Protein AF-E9I1F7-F1 (afdb_monomer)

Solvent-accessible surface area (backbone atoms only — not comparable to full-atom values): 9320 Å² total; per-residue (Å²): 100,57,57,73,81,52,49,25,76,81,37,63,86,92,38,70,69,18,58,42,23,68,70,42,46,52,57,28,51,53,48,62,46,41,60,49,24,56,78,73,65,37,48,71,60,31,37,51,51,40,52,44,57,40,53,63,56,57,59,85,62,51,64,58,50,47,53,51,49,46,65,74,67,53,69,85,78,75,91,76,86,82,91,71,90,72,76,79,75,46,96,52,98,80,26,70,64,66,60,66,85,83,55,55,62,70,55,45,38,50,51,43,41,76,34,45,46,51,58,49,28,56,52,38,54,70,69,27,80,91,36,66,68,46,25,51,37,26,52,54,36,47,50,60,46,42,54,94,65,40,66,67,49,53,50,54,52,72,74,107

Radius of gyration: 18.51 Å; Cα contacts (8 Å, |Δi|>4): 141; chains: 1; bounding box: 54×39×41 Å

Foldseek 3Di:
DLCLVQVLVVDDPPDPVSVCVNVVNVLLVLLVVLLVCVVVVVLVVNLVSLVVLLVLLDCVCVVVVVVVCCVVPVDPDDDDDDDDPDDPQDPDDVRPPSDPVVDHNLRSLVSSVVSPLLVSLVSQCVPCPVPVSSNVSSVSSLCSSCPPNRVVSVVSNVVD

pLDDT: mean 80.39, std 19.26, range [35.62, 97.38]

Nearest PDB structures (foldseek):
  5ohf-assembly2_C  TM=4.832E-01  e=9.433E+00  Anaeromyxobacter sp. Fw109-5
  8d82-assembly1_D  TM=2.944E-01  e=9.904E+00  Homo sapiens

Organism: Daphnia pulex (NCBI:txid6669)

InterPro domains:
  IPR015925 Ryanodine/Inositol 1,4,5-trisphosphate receptor [PTHR45816] (1-160)

Structure (mmCIF, N/CA/C/O backbone):
data_AF-E9I1F7-F1
#
_entry.id   AF-E9I1F7-F1
#
loop_
_atom_site.group_PDB
_atom_site.id
_atom_site.type_symbol
_atom_site.label_atom_id
_atom_site.label_alt_id
_atom_site.label_comp_id
_atom_site.label_asym_id
_atom_site.label_entity_id
_atom_site.label_seq_id
_atom_site.pdbx_PDB_ins_code
_atom_site.Cartn_x
_atom_site.Cartn_y
_atom_site.Cartn_z
_atom_site.occupancy
_atom_site.B_iso_or_equiv
_atom_site.auth_seq_id
_atom_site.auth_comp_id
_atom_site.auth_asym_id
_atom_site.auth_atom_id
_atom_site.pdbx_PDB_model_num
ATOM 1 N N . VAL A 1 1 ? 10.984 -9.707 2.522 1.00 62.56 1 VAL A N 1
ATOM 2 C CA . VAL A 1 1 ? 10.643 -8.559 1.651 1.00 62.56 1 VAL A CA 1
ATOM 3 C C . VAL A 1 1 ? 10.821 -8.925 0.185 1.00 62.56 1 VAL A C 1
ATOM 5 O O . VAL A 1 1 ? 9.900 -8.700 -0.580 1.00 62.56 1 VAL A O 1
ATOM 8 N N . ASP A 1 2 ? 11.930 -9.567 -0.192 1.00 66.94 2 ASP A N 1
ATOM 9 C CA . ASP A 1 2 ? 12.267 -9.868 -1.600 1.00 66.94 2 ASP A CA 1
ATOM 10 C C . ASP A 1 2 ? 11.244 -10.757 -2.328 1.00 66.94 2 ASP A C 1
ATOM 12 O O . ASP A 1 2 ? 10.988 -10.587 -3.514 1.00 66.94 2 ASP A O 1
ATOM 16 N N . VAL A 1 3 ? 10.555 -11.623 -1.582 1.00 74.12 3 VAL A N 1
ATOM 17 C CA . VAL A 1 3 ? 9.419 -12.433 -2.059 1.00 74.12 3 VAL A CA 1
ATOM 18 C C . VAL A 1 3 ? 8.260 -11.591 -2.604 1.00 74.12 3 VAL A C 1
ATOM 20 O O . VAL A 1 3 ? 7.529 -12.057 -3.468 1.00 74.12 3 VAL A O 1
ATOM 23 N N . LEU A 1 4 ? 8.087 -10.354 -2.134 1.00 80.56 4 LEU A N 1
ATOM 24 C CA . LEU A 1 4 ? 6.989 -9.488 -2.571 1.00 80.56 4 LEU A CA 1
ATOM 25 C C . LEU A 1 4 ? 7.261 -8.770 -3.895 1.00 80.56 4 LEU A C 1
ATOM 27 O O . LEU A 1 4 ? 6.315 -8.254 -4.477 1.00 80.56 4 LEU A O 1
ATOM 31 N N . TYR A 1 5 ? 8.507 -8.753 -4.379 1.00 76.38 5 TYR A N 1
ATOM 32 C CA . TYR A 1 5 ? 8.806 -8.230 -5.717 1.00 76.38 5 TYR A CA 1
ATOM 33 C C . TYR A 1 5 ? 8.371 -9.209 -6.804 1.00 76.38 5 TYR A C 1
ATOM 35 O O . TYR A 1 5 ? 7.942 -8.784 -7.870 1.00 76.38 5 TYR A O 1
ATOM 43 N N . ARG A 1 6 ? 8.492 -10.515 -6.527 1.00 79.81 6 ARG A N 1
ATOM 44 C CA . ARG A 1 6 ? 8.118 -11.605 -7.438 1.00 79.81 6 ARG A CA 1
ATOM 45 C C . ARG A 1 6 ? 7.471 -12.779 -6.707 1.00 79.81 6 ARG A C 1
ATOM 47 O O . ARG A 1 6 ? 8.093 -13.838 -6.539 1.00 79.81 6 ARG A O 1
ATOM 54 N N . PRO A 1 7 ? 6.229 -12.602 -6.224 1.00 82.69 7 PRO A N 1
ATOM 55 C CA . PRO A 1 7 ? 5.521 -13.634 -5.473 1.00 82.69 7 PRO A CA 1
ATOM 56 C C . PRO A 1 7 ? 5.227 -14.890 -6.308 1.00 82.69 7 PRO A C 1
ATOM 58 O O . PRO A 1 7 ? 5.042 -15.972 -5.755 1.00 82.69 7 PRO A O 1
ATOM 61 N N . GLU A 1 8 ? 5.218 -14.793 -7.636 1.00 82.25 8 GLU A N 1
ATOM 62 C CA . GLU A 1 8 ? 4.985 -15.897 -8.564 1.00 82.25 8 GLU A CA 1
ATOM 63 C C . GLU A 1 8 ? 6.049 -17.002 -8.481 1.00 82.25 8 GLU A C 1
ATOM 65 O O . GLU A 1 8 ? 5.745 -18.166 -8.755 1.00 82.25 8 GLU A O 1
ATOM 70 N N . TYR A 1 9 ? 7.270 -16.695 -8.031 1.00 82.94 9 TYR A N 1
ATOM 71 C CA . TYR A 1 9 ? 8.314 -17.707 -7.835 1.00 82.94 9 TYR A CA 1
ATOM 72 C C . TYR A 1 9 ? 8.093 -18.608 -6.617 1.00 82.94 9 TYR A C 1
ATOM 74 O O . TYR A 1 9 ? 8.752 -19.643 -6.515 1.00 82.94 9 TYR A O 1
ATOM 82 N N . LEU A 1 10 ? 7.138 -18.282 -5.739 1.00 83.38 10 LEU A N 1
ATOM 83 C CA . LEU A 1 10 ? 6.675 -19.212 -4.704 1.00 83.38 10 LEU A CA 1
ATOM 84 C C . LEU A 1 10 ? 5.916 -20.408 -5.292 1.00 83.38 10 LEU A C 1
ATOM 86 O O . LEU A 1 10 ? 5.758 -21.428 -4.625 1.00 83.38 10 LEU A O 1
ATOM 90 N N . PHE A 1 11 ? 5.432 -20.286 -6.530 1.00 84.56 11 PHE A N 1
ATOM 91 C CA . PHE A 1 11 ? 4.560 -21.266 -7.159 1.00 84.56 11 PHE A CA 1
ATOM 92 C C . PHE A 1 11 ? 5.244 -21.953 -8.343 1.00 84.56 11 PHE A C 1
ATOM 94 O O . PHE A 1 11 ? 6.005 -21.359 -9.120 1.00 84.56 11 PHE A O 1
ATOM 101 N N . GLN A 1 12 ? 4.927 -23.235 -8.525 1.00 82.81 12 GLN A N 1
ATOM 102 C CA . GLN A 1 12 ? 5.434 -24.012 -9.652 1.00 82.81 12 GLN A CA 1
ATOM 103 C C . GLN A 1 12 ? 4.983 -23.402 -10.998 1.00 82.81 12 GLN A C 1
ATOM 105 O O . GLN A 1 12 ? 3.859 -22.884 -11.093 1.00 82.81 12 GLN A O 1
ATOM 110 N N . PRO A 1 13 ? 5.840 -23.439 -12.043 1.00 85.38 13 PRO A N 1
ATOM 111 C CA . PRO A 1 13 ? 5.477 -23.002 -13.391 1.00 85.38 13 PRO A CA 1
ATOM 112 C C . PRO A 1 13 ? 4.181 -23.661 -13.884 1.00 85.38 13 PRO A C 1
ATOM 114 O O . PRO A 1 13 ? 3.939 -24.831 -13.610 1.00 85.38 13 PRO A O 1
ATOM 117 N N . GLY A 1 14 ? 3.342 -22.911 -14.602 1.00 86.88 14 GLY A N 1
ATOM 118 C CA . GLY A 1 14 ? 2.094 -23.423 -15.187 1.00 86.88 14 GLY A CA 1
ATOM 119 C C . GLY A 1 14 ? 0.882 -23.473 -14.248 1.00 86.88 14 GLY A C 1
ATOM 120 O O . GLY A 1 14 ? -0.232 -23.674 -14.724 1.00 86.88 14 GLY A O 1
ATOM 121 N N . THR A 1 15 ? 1.051 -23.234 -12.943 1.00 91.31 15 THR A N 1
ATOM 122 C CA . THR A 1 15 ? -0.077 -23.213 -11.995 1.00 91.31 15 THR A CA 1
ATOM 123 C C . THR A 1 15 ? -0.917 -21.935 -12.102 1.00 91.31 15 THR A C 1
ATOM 125 O O . THR A 1 15 ? -0.403 -20.843 -12.347 1.00 91.31 15 THR A O 1
ATOM 128 N N . GLU A 1 16 ? -2.221 -22.046 -11.834 1.00 90.50 16 GLU A N 1
ATOM 129 C CA . GLU A 1 16 ? -3.125 -20.885 -11.748 1.00 90.50 16 GLU A CA 1
ATOM 130 C C . GLU A 1 16 ? -2.721 -19.913 -10.632 1.00 90.50 16 GLU A C 1
ATOM 132 O O . GLU A 1 16 ? -2.866 -18.698 -10.771 1.00 90.50 16 GLU A O 1
ATOM 137 N N . ALA A 1 17 ? -2.169 -20.433 -9.531 1.00 86.81 17 ALA A N 1
ATOM 138 C CA . ALA A 1 17 ? -1.638 -19.614 -8.447 1.00 86.81 17 ALA A CA 1
ATOM 139 C C . ALA A 1 17 ? -0.483 -18.725 -8.930 1.00 86.81 17 ALA A C 1
ATOM 141 O O . ALA A 1 17 ? -0.472 -17.532 -8.629 1.00 86.81 17 ALA A O 1
ATOM 142 N N . ARG A 1 18 ? 0.424 -19.270 -9.753 1.00 87.56 18 ARG A N 1
ATOM 143 C CA . ARG A 1 18 ? 1.517 -18.505 -10.354 1.00 87.56 18 ARG A CA 1
ATOM 144 C C . ARG A 1 18 ? 1.003 -17.378 -11.242 1.00 87.56 18 ARG A C 1
ATOM 146 O O . ARG A 1 18 ? 1.392 -16.240 -11.024 1.00 87.56 18 ARG A O 1
ATOM 153 N N . LYS A 1 19 ? 0.081 -17.669 -12.168 1.00 88.44 19 LYS A N 1
ATOM 154 C CA . LYS A 1 19 ? -0.509 -16.659 -13.071 1.00 88.44 19 LYS A CA 1
ATOM 155 C C . LYS A 1 19 ? -1.195 -15.523 -12.304 1.00 88.44 19 LYS A C 1
ATOM 157 O O . LYS A 1 19 ? -1.060 -14.357 -12.652 1.00 88.44 19 LYS A O 1
ATOM 162 N N . LYS A 1 20 ? -1.923 -15.854 -11.231 1.00 89.06 20 LYS A N 1
ATOM 163 C CA . LYS A 1 20 ? -2.583 -14.848 -10.381 1.00 89.06 20 LYS A CA 1
ATOM 164 C C . LYS A 1 20 ? -1.589 -13.972 -9.623 1.00 89.06 20 LYS A C 1
ATOM 166 O O . LYS A 1 20 ? -1.887 -12.805 -9.393 1.00 89.06 20 LYS A O 1
ATOM 171 N N . CYS A 1 21 ? -0.452 -14.527 -9.211 1.00 87.00 21 CYS A N 1
ATOM 172 C CA . CYS A 1 21 ? 0.588 -13.771 -8.516 1.00 87.00 21 CYS A CA 1
ATOM 173 C C . CYS A 1 21 ? 1.386 -12.881 -9.470 1.00 87.00 21 CYS A C 1
ATOM 175 O O . CYS A 1 21 ? 1.643 -11.735 -9.119 1.00 87.00 21 CYS A O 1
ATOM 177 N N . ASP A 1 22 ? 1.684 -13.386 -10.668 1.00 84.75 22 ASP A N 1
ATOM 178 C CA . ASP A 1 22 ? 2.391 -12.670 -11.738 1.00 84.75 22 ASP A CA 1
ATOM 179 C C . ASP A 1 22 ? 1.635 -11.392 -12.145 1.00 84.75 22 ASP A C 1
ATOM 181 O O . ASP A 1 22 ? 2.202 -10.312 -12.264 1.00 84.75 22 ASP A O 1
ATOM 185 N N . ASN A 1 23 ? 0.301 -11.472 -12.196 1.00 86.00 23 ASN A N 1
ATOM 186 C CA . ASN A 1 23 ? -0.576 -10.331 -12.477 1.00 86.00 23 ASN A CA 1
ATOM 187 C C . ASN A 1 23 ? -0.820 -9.408 -11.259 1.00 86.00 23 ASN A C 1
ATOM 189 O O . ASN A 1 23 ? -1.864 -8.762 -11.190 1.00 86.00 23 ASN A O 1
ATOM 193 N N . GLY A 1 24 ? 0.053 -9.409 -10.245 1.00 86.25 24 GLY A N 1
ATOM 194 C CA . GLY A 1 24 ? -0.079 -8.554 -9.052 1.00 86.25 24 GLY A CA 1
ATOM 195 C C . GLY A 1 24 ? -1.192 -8.957 -8.072 1.00 86.25 24 GLY A C 1
ATOM 196 O O . GLY A 1 24 ? -1.358 -8.349 -7.013 1.00 86.25 24 GLY A O 1
ATOM 197 N N . GLY A 1 25 ? -1.933 -10.036 -8.349 1.00 90.75 25 GLY A N 1
ATOM 198 C CA . GLY A 1 25 ? -3.105 -10.435 -7.567 1.00 90.75 25 GLY A CA 1
ATOM 199 C C 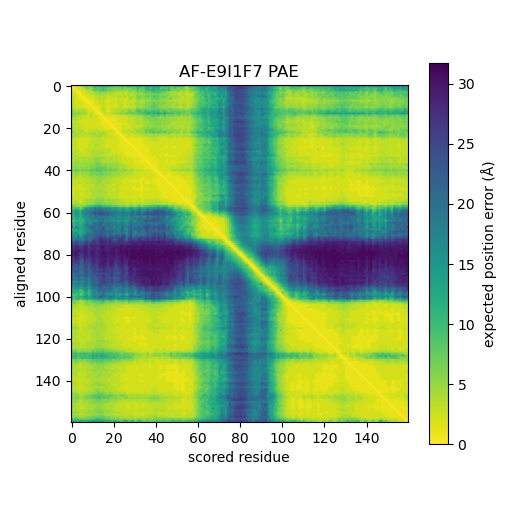. GLY A 1 25 ? -2.798 -10.796 -6.111 1.00 90.75 25 GLY A C 1
ATOM 200 O O . GLY A 1 25 ? -3.657 -10.618 -5.243 1.00 90.75 25 GLY A O 1
ATOM 201 N N . PHE A 1 26 ? -1.579 -11.263 -5.822 1.00 91.88 26 PHE A N 1
ATOM 202 C CA . PHE A 1 26 ? -1.127 -11.483 -4.447 1.00 91.88 26 PHE A CA 1
ATOM 203 C C . PHE A 1 26 ? -1.014 -10.160 -3.678 1.00 91.88 26 PHE A C 1
ATOM 205 O O . PHE A 1 26 ? -1.602 -10.022 -2.604 1.00 91.88 26 PHE A O 1
ATOM 212 N N . ILE A 1 27 ? -0.315 -9.177 -4.252 1.00 92.50 27 ILE A N 1
ATOM 213 C CA . ILE A 1 27 ? -0.081 -7.868 -3.633 1.00 92.50 27 ILE A CA 1
ATOM 214 C C . ILE A 1 27 ? -1.396 -7.106 -3.477 1.00 92.50 27 ILE A C 1
ATOM 216 O O . ILE A 1 27 ? -1.689 -6.636 -2.380 1.00 92.50 27 ILE A O 1
ATOM 220 N N . ARG A 1 28 ? -2.269 -7.118 -4.493 1.00 93.75 28 ARG A N 1
ATOM 221 C CA . ARG A 1 28 ? -3.624 -6.550 -4.390 1.00 93.75 28 ARG A CA 1
ATOM 222 C C . ARG A 1 28 ? -4.410 -7.120 -3.223 1.00 93.75 28 ARG A C 1
ATOM 224 O O . ARG A 1 28 ? -5.086 -6.397 -2.495 1.00 93.75 28 ARG A O 1
ATOM 231 N N . ARG A 1 29 ? -4.378 -8.447 -3.068 1.00 93.94 29 ARG A N 1
ATOM 232 C CA . ARG A 1 29 ? -5.120 -9.133 -2.007 1.00 93.94 29 ARG A CA 1
ATOM 233 C C . ARG A 1 29 ? -4.548 -8.796 -0.632 1.00 93.94 29 ARG A C 1
ATOM 235 O O . ARG A 1 29 ? -5.331 -8.624 0.297 1.00 93.94 29 ARG A O 1
ATOM 242 N N . LEU A 1 30 ? -3.225 -8.684 -0.516 1.00 94.06 30 LEU A N 1
ATOM 243 C CA . LEU A 1 30 ? -2.551 -8.248 0.704 1.00 94.06 30 LEU A CA 1
ATOM 244 C C . LEU A 1 30 ? -2.949 -6.811 1.079 1.00 94.06 30 LEU A C 1
ATOM 246 O O . LEU A 1 30 ? -3.350 -6.572 2.217 1.00 94.06 30 LEU A O 1
ATOM 250 N N . ILE A 1 31 ? -2.913 -5.884 0.119 1.00 94.25 31 ILE A N 1
ATOM 251 C CA . ILE A 1 31 ? -3.288 -4.474 0.310 1.00 94.25 31 ILE A CA 1
ATOM 252 C C . ILE A 1 31 ? -4.751 -4.369 0.758 1.00 94.25 31 ILE A C 1
ATOM 254 O O . ILE A 1 31 ? -5.015 -3.871 1.848 1.00 94.25 31 ILE A O 1
ATOM 258 N N . LYS A 1 32 ? -5.690 -4.978 0.023 1.00 94.00 32 LYS A N 1
ATOM 259 C CA . LYS A 1 32 ? -7.117 -4.993 0.400 1.00 94.00 32 LYS A CA 1
ATOM 260 C C . LYS A 1 32 ? -7.394 -5.646 1.752 1.00 94.00 32 LYS A C 1
ATOM 262 O O . LYS A 1 32 ? -8.342 -5.295 2.445 1.00 94.00 32 LYS A O 1
ATOM 267 N N . HIS A 1 33 ? -6.623 -6.663 2.132 1.00 95.38 33 HIS A N 1
ATOM 268 C CA . HIS A 1 33 ? -6.798 -7.278 3.445 1.00 95.38 33 HIS A CA 1
ATOM 269 C C . HIS A 1 33 ? -6.306 -6.368 4.576 1.00 95.38 33 HIS A C 1
ATOM 271 O O . HIS A 1 33 ? -6.855 -6.434 5.671 1.00 95.38 33 HIS A O 1
ATOM 277 N N . THR A 1 34 ? -5.330 -5.499 4.308 1.00 95.06 34 THR A N 1
ATOM 278 C CA . THR A 1 34 ? -4.762 -4.579 5.303 1.00 95.06 34 THR A CA 1
ATOM 279 C C . THR A 1 34 ? -5.790 -3.571 5.815 1.00 95.06 34 THR A C 1
ATOM 281 O O . THR A 1 34 ? -5.769 -3.248 7.000 1.00 95.06 34 THR A O 1
ATOM 284 N N . GLU A 1 35 ? -6.737 -3.149 4.973 1.00 92.94 35 GLU A N 1
ATOM 285 C CA . GLU A 1 35 ? -7.888 -2.332 5.390 1.00 92.94 35 GLU A CA 1
ATOM 286 C C . GLU A 1 35 ? -8.728 -3.059 6.448 1.00 92.94 35 GLU A C 1
ATOM 288 O O . GLU A 1 35 ? -8.985 -2.522 7.523 1.00 92.94 35 GLU A O 1
ATOM 293 N N . ARG A 1 36 ? -9.066 -4.330 6.195 1.00 93.75 36 ARG A N 1
ATOM 294 C CA . ARG A 1 36 ? -9.851 -5.153 7.131 1.00 93.75 36 ARG A CA 1
ATOM 295 C C . ARG A 1 36 ? -9.129 -5.410 8.451 1.00 93.75 36 ARG A C 1
ATOM 297 O O . ARG A 1 36 ? -9.776 -5.456 9.487 1.00 93.75 36 ARG A O 1
ATOM 304 N N . LEU A 1 37 ? -7.794 -5.489 8.453 1.00 94.62 37 LEU A N 1
ATOM 305 C CA . LEU A 1 37 ? -7.028 -5.629 9.701 1.00 94.62 37 LEU A CA 1
ATOM 306 C C . LEU A 1 37 ? -7.245 -4.452 10.664 1.00 94.62 37 LEU A C 1
ATOM 308 O O . LEU A 1 37 ? -7.116 -4.631 11.875 1.00 94.62 37 LEU A O 1
ATOM 312 N N . LEU A 1 38 ? -7.556 -3.254 10.156 1.00 92.12 38 LEU A N 1
ATOM 313 C CA . LEU A 1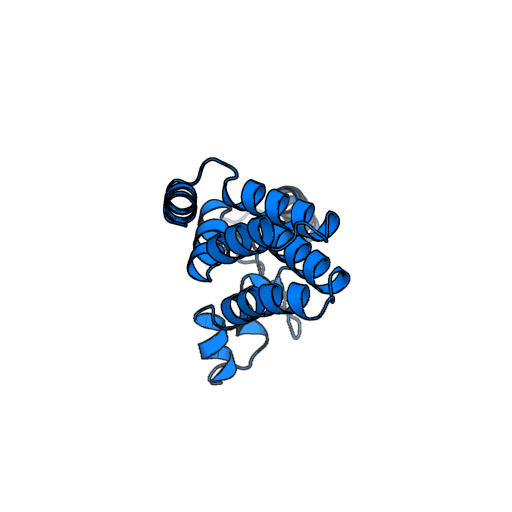 38 ? -7.923 -2.128 11.014 1.00 92.12 38 LEU A CA 1
ATOM 314 C C . LEU A 1 38 ? -9.305 -2.344 11.655 1.00 92.12 38 LEU A C 1
ATOM 316 O O . LEU A 1 38 ? -9.456 -2.106 12.853 1.00 92.12 38 LEU A O 1
ATOM 320 N N . GLU A 1 39 ? -10.281 -2.825 10.881 1.00 91.25 39 GLU A N 1
ATOM 321 C CA . GLU A 1 39 ? -11.659 -3.097 11.329 1.00 91.25 39 GLU A CA 1
ATOM 322 C C . GLU A 1 39 ? -11.711 -4.239 12.354 1.00 91.25 39 GLU A C 1
ATOM 324 O O . GLU A 1 39 ? -12.351 -4.116 13.400 1.00 91.25 39 GLU A O 1
ATOM 329 N N . ASP A 1 40 ? -10.929 -5.292 12.116 1.00 93.62 40 ASP A N 1
ATOM 330 C CA . ASP A 1 40 ? -10.795 -6.462 12.990 1.00 93.62 40 ASP A CA 1
ATOM 331 C C . ASP A 1 40 ? -9.971 -6.171 14.264 1.00 93.62 40 ASP A C 1
ATOM 333 O O . ASP A 1 40 ? -9.734 -7.059 15.081 1.00 93.62 40 ASP A O 1
ATOM 337 N N . LYS A 1 41 ? -9.527 -4.919 14.463 1.00 90.88 41 LYS A N 1
ATOM 338 C C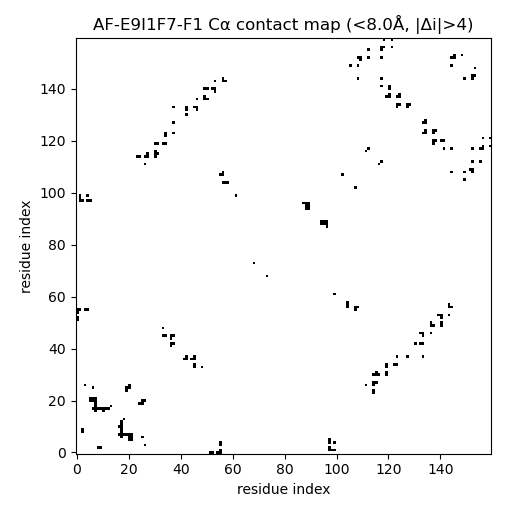A . LYS A 1 41 ? -8.671 -4.465 15.579 1.00 90.88 41 LYS A CA 1
ATOM 339 C C . LYS A 1 41 ? -7.308 -5.170 15.653 1.00 90.88 41 LYS A C 1
ATOM 341 O O . LYS A 1 41 ? -6.613 -5.098 16.668 1.00 90.88 41 LYS A O 1
ATOM 346 N N . GLU A 1 42 ? -6.849 -5.738 14.542 1.00 94.56 42 GLU A N 1
ATOM 347 C CA . GLU A 1 42 ? -5.549 -6.394 14.366 1.00 94.56 42 GLU A CA 1
ATOM 348 C C . GLU A 1 42 ? -4.433 -5.383 14.026 1.00 94.56 42 GLU A C 1
ATOM 350 O O . GLU A 1 42 ? -3.617 -5.557 13.113 1.00 94.56 42 GLU A O 1
ATOM 355 N N . GLY A 1 43 ? -4.357 -4.290 14.796 1.00 91.81 43 GLY A N 1
ATOM 356 C CA . GLY A 1 43 ? -3.459 -3.162 14.515 1.00 91.81 43 GLY A CA 1
ATOM 357 C C . GLY A 1 43 ? -1.978 -3.553 14.424 1.00 91.81 43 GLY A C 1
ATOM 358 O O . GLY A 1 43 ? -1.240 -3.012 13.602 1.00 91.81 43 GLY A O 1
ATOM 359 N N . LYS A 1 44 ? -1.533 -4.549 15.205 1.00 94.62 44 LYS A N 1
ATOM 360 C CA . LYS A 1 44 ? -0.151 -5.060 15.147 1.00 94.62 44 LYS A CA 1
ATOM 361 C C . LYS A 1 44 ? 0.170 -5.722 13.805 1.00 94.62 44 LYS A C 1
ATOM 363 O O . LYS A 1 44 ? 1.285 -5.561 13.308 1.00 94.62 44 LYS A O 1
ATOM 368 N N . LEU A 1 45 ? -0.770 -6.475 13.231 1.00 95.56 45 LEU A N 1
ATOM 369 C CA . LEU A 1 45 ? -0.596 -7.101 11.919 1.00 95.56 45 LEU A CA 1
ATOM 370 C C . LEU A 1 45 ? -0.648 -6.051 10.813 1.00 95.56 45 LEU A C 1
ATOM 372 O O . LEU A 1 45 ? 0.223 -6.060 9.946 1.00 95.56 45 LEU A O 1
ATOM 376 N N . CYS A 1 46 ? -1.581 -5.100 10.902 1.00 96.00 46 CYS A N 1
ATOM 377 C CA . CYS A 1 46 ? -1.668 -3.978 9.969 1.00 96.00 46 CYS A CA 1
ATOM 378 C C . CYS A 1 46 ? -0.327 -3.224 9.885 1.00 96.00 46 CYS A C 1
ATOM 380 O O . CYS A 1 46 ? 0.265 -3.122 8.811 1.00 96.00 46 CYS A O 1
ATOM 382 N N . ILE A 1 47 ? 0.245 -2.831 11.030 1.00 95.81 47 ILE A N 1
ATOM 383 C CA . ILE A 1 47 ? 1.554 -2.154 11.096 1.00 95.81 47 ILE A CA 1
ATOM 384 C C . ILE A 1 47 ? 2.670 -2.997 10.461 1.00 95.81 47 ILE A C 1
ATOM 386 O O . ILE A 1 47 ? 3.527 -2.463 9.755 1.00 95.81 47 ILE A O 1
ATOM 390 N N . LYS A 1 48 ? 2.685 -4.318 10.687 1.00 95.50 48 LYS A N 1
ATOM 391 C CA . LYS A 1 48 ? 3.679 -5.211 10.068 1.00 95.50 48 LYS A CA 1
ATOM 392 C C . LYS A 1 48 ? 3.563 -5.220 8.547 1.00 95.50 48 LYS A C 1
ATOM 394 O O . LYS A 1 48 ? 4.595 -5.167 7.877 1.00 95.50 48 LYS A O 1
ATOM 399 N N . VAL A 1 49 ? 2.349 -5.260 8.001 1.00 95.25 49 VAL A N 1
ATOM 400 C CA . VAL A 1 49 ? 2.141 -5.208 6.548 1.00 95.25 49 VAL A CA 1
ATOM 401 C C . VAL A 1 49 ? 2.583 -3.855 5.989 1.00 95.25 49 VAL A C 1
ATOM 403 O O . VAL A 1 49 ? 3.374 -3.838 5.049 1.00 95.25 49 VAL A O 1
ATOM 406 N N . LEU A 1 50 ? 2.195 -2.739 6.617 1.00 96.06 50 LEU A N 1
ATOM 407 C CA . LEU A 1 50 ? 2.615 -1.388 6.210 1.00 96.06 50 LEU A CA 1
ATOM 408 C C . LEU A 1 50 ? 4.143 -1.234 6.200 1.00 96.06 50 LEU A C 1
ATOM 410 O O . LEU A 1 50 ? 4.724 -0.758 5.225 1.00 96.06 50 LEU A O 1
ATOM 414 N N . ASN A 1 51 ? 4.818 -1.710 7.251 1.00 94.12 51 ASN A N 1
ATOM 415 C CA . ASN A 1 51 ? 6.280 -1.723 7.314 1.00 94.12 51 ASN A CA 1
ATOM 416 C C . ASN A 1 51 ? 6.898 -2.597 6.218 1.00 94.12 51 ASN A C 1
ATOM 418 O O . ASN A 1 51 ? 7.929 -2.234 5.657 1.00 94.12 51 ASN A O 1
ATOM 422 N N . THR A 1 52 ? 6.278 -3.735 5.905 1.00 93.00 52 THR A N 1
ATOM 423 C CA . THR A 1 52 ? 6.773 -4.637 4.862 1.00 93.00 52 THR A CA 1
ATOM 424 C C . THR A 1 52 ? 6.648 -3.991 3.482 1.00 93.00 52 THR A C 1
ATOM 426 O O . THR A 1 52 ? 7.623 -4.000 2.738 1.00 93.00 52 THR A O 1
ATOM 429 N N . LEU A 1 53 ? 5.505 -3.371 3.164 1.00 93.44 53 LEU A N 1
ATOM 430 C CA . LEU A 1 53 ? 5.298 -2.627 1.914 1.00 93.44 53 LEU A CA 1
ATOM 431 C C . LEU A 1 53 ? 6.291 -1.466 1.779 1.00 93.44 53 LEU A C 1
ATOM 433 O O . LEU A 1 53 ? 6.897 -1.296 0.725 1.00 93.44 53 LEU A O 1
ATOM 437 N N . ARG A 1 54 ? 6.552 -0.727 2.865 1.00 92.25 54 ARG A N 1
ATOM 438 C CA . ARG A 1 54 ? 7.582 0.322 2.870 1.00 92.25 54 ARG A CA 1
ATOM 439 C C . ARG A 1 54 ? 8.978 -0.237 2.596 1.00 92.25 54 ARG A C 1
ATOM 441 O O . ARG A 1 54 ? 9.735 0.343 1.827 1.00 92.25 54 ARG A O 1
ATOM 448 N N . GLN A 1 55 ? 9.329 -1.379 3.185 1.00 87.88 55 GLN A N 1
ATOM 449 C CA . GLN A 1 55 ? 10.627 -2.014 2.942 1.00 87.88 55 GLN A CA 1
ATOM 450 C C . GLN A 1 55 ? 10.795 -2.496 1.494 1.00 87.88 55 GLN A C 1
ATOM 452 O O . GLN A 1 55 ? 11.930 -2.561 1.027 1.00 87.88 55 GLN A O 1
ATOM 457 N N . VAL A 1 56 ? 9.706 -2.809 0.777 1.00 86.00 56 VAL A N 1
ATOM 458 C CA . VAL A 1 56 ? 9.739 -3.095 -0.673 1.00 86.00 56 VAL A CA 1
ATOM 459 C C . VAL A 1 56 ? 10.113 -1.839 -1.477 1.00 86.00 56 VAL A C 1
ATOM 461 O O . VAL A 1 56 ? 10.713 -1.950 -2.536 1.00 86.00 56 VAL A O 1
ATOM 464 N N . MET A 1 57 ? 9.852 -0.632 -0.981 1.00 87.50 57 MET A N 1
ATOM 465 C CA . MET A 1 57 ? 10.306 0.603 -1.640 1.00 87.50 57 MET A CA 1
ATOM 466 C C . MET A 1 57 ? 11.697 1.055 -1.184 1.00 87.50 57 MET A C 1
ATOM 468 O O . MET A 1 57 ? 12.328 1.851 -1.862 1.00 87.50 57 MET A O 1
ATOM 472 N N . ASN A 1 58 ? 12.224 0.539 -0.072 1.00 79.94 58 ASN A N 1
ATOM 473 C CA . ASN A 1 58 ? 13.525 0.976 0.428 1.00 79.94 58 ASN A CA 1
ATOM 474 C C . ASN A 1 58 ? 14.686 0.331 -0.359 1.00 79.94 58 ASN A C 1
ATOM 476 O O . ASN A 1 58 ? 14.977 -0.859 -0.181 1.00 79.94 58 ASN A O 1
ATOM 480 N N . PHE A 1 59 ? 15.358 1.126 -1.200 1.00 65.12 59 PHE A N 1
ATOM 481 C CA . PHE A 1 59 ? 16.521 0.726 -2.005 1.00 65.12 59 PHE A CA 1
ATOM 482 C C . PHE A 1 59 ? 17.879 0.980 -1.331 1.00 65.12 59 PHE A C 1
ATOM 484 O O . PHE A 1 59 ? 18.884 0.447 -1.808 1.00 65.12 59 PHE A O 1
ATOM 491 N N . ASP A 1 60 ? 17.936 1.699 -0.204 1.00 58.75 60 ASP A N 1
ATOM 492 C CA . ASP A 1 60 ? 19.199 2.144 0.416 1.00 58.75 60 ASP A CA 1
ATOM 493 C C . ASP A 1 60 ? 20.122 0.988 0.846 1.00 58.75 60 ASP A C 1
ATOM 495 O O . ASP A 1 60 ? 21.343 1.132 0.908 1.00 58.75 60 ASP A O 1
ATOM 499 N N . GLY A 1 61 ? 19.571 -0.205 1.086 1.00 55.62 61 GLY A N 1
ATOM 500 C CA . GLY A 1 61 ? 20.352 -1.403 1.417 1.00 55.62 61 GLY A CA 1
ATOM 501 C C . GLY A 1 61 ? 20.931 -2.150 0.211 1.00 55.62 61 GLY A C 1
ATOM 502 O O . GLY A 1 61 ? 21.806 -3.003 0.376 1.00 55.62 61 GLY A O 1
ATOM 503 N N . ASP A 1 62 ? 20.459 -1.868 -1.004 1.00 62.53 62 ASP A N 1
ATOM 504 C CA . ASP A 1 62 ? 20.745 -2.708 -2.167 1.00 62.53 62 ASP A CA 1
ATOM 505 C C . ASP A 1 62 ? 22.126 -2.409 -2.762 1.00 62.53 62 ASP A C 1
ATOM 507 O O . ASP A 1 62 ? 22.812 -3.324 -3.205 1.00 62.53 62 ASP A O 1
ATOM 511 N N . ALA A 1 63 ? 22.610 -1.165 -2.676 1.00 61.78 63 ALA A N 1
ATOM 512 C CA . ALA A 1 63 ? 23.970 -0.809 -3.090 1.00 61.78 63 ALA A CA 1
ATOM 513 C C . ALA A 1 63 ? 25.043 -1.482 -2.214 1.00 61.78 63 ALA A C 1
ATOM 515 O O . ALA A 1 63 ? 26.033 -2.008 -2.732 1.00 61.78 63 ALA A O 1
ATOM 516 N N . LEU A 1 64 ? 24.844 -1.514 -0.892 1.00 65.12 64 LEU A N 1
ATOM 517 C CA . LEU A 1 64 ? 25.744 -2.209 0.032 1.00 65.12 64 LEU A CA 1
ATOM 518 C C . LEU A 1 64 ? 25.656 -3.730 -0.156 1.00 65.12 64 LEU A C 1
ATOM 520 O O . LEU A 1 64 ? 26.688 -4.394 -0.246 1.00 65.12 64 LEU A O 1
ATOM 524 N N . ARG A 1 65 ? 24.441 -4.279 -0.296 1.00 68.69 65 ARG A N 1
ATOM 525 C CA . ARG A 1 65 ? 24.217 -5.703 -0.588 1.00 68.69 65 ARG A CA 1
ATOM 526 C C . ARG A 1 65 ? 24.895 -6.123 -1.893 1.00 68.69 65 ARG A C 1
ATOM 528 O O . ARG A 1 65 ? 25.602 -7.127 -1.898 1.00 68.69 65 ARG A O 1
ATOM 535 N N . LYS A 1 66 ? 24.740 -5.345 -2.971 1.00 65.50 66 LYS A N 1
ATOM 536 C CA . LYS A 1 66 ? 25.414 -5.562 -4.262 1.00 65.50 66 LYS A CA 1
ATOM 537 C C . LYS A 1 66 ? 26.925 -5.508 -4.111 1.00 65.50 66 LYS A C 1
ATOM 539 O O . LYS A 1 66 ? 27.592 -6.426 -4.562 1.00 65.50 66 LYS A O 1
ATOM 544 N N . ASN A 1 67 ? 27.470 -4.500 -3.430 1.00 66.25 67 ASN A N 1
ATOM 545 C CA . ASN A 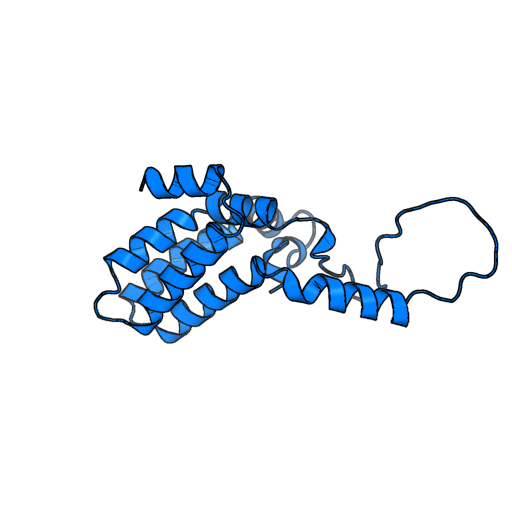1 67 ? 28.915 -4.405 -3.200 1.00 66.25 67 ASN A CA 1
ATOM 546 C C . ASN A 1 67 ? 29.468 -5.609 -2.423 1.00 66.25 67 ASN A C 1
ATOM 548 O O . ASN A 1 67 ? 30.529 -6.124 -2.771 1.00 66.25 67 ASN A O 1
ATOM 552 N N . ILE A 1 68 ? 28.755 -6.089 -1.399 1.00 72.19 68 ILE A N 1
ATOM 553 C CA . ILE A 1 68 ? 29.151 -7.283 -0.639 1.00 72.19 68 ILE A CA 1
ATOM 554 C C . ILE A 1 68 ? 29.055 -8.535 -1.517 1.00 72.19 68 ILE A C 1
ATOM 556 O O . ILE A 1 68 ? 30.005 -9.311 -1.549 1.00 72.19 68 ILE A O 1
ATOM 560 N N . LEU A 1 69 ? 27.956 -8.722 -2.254 1.00 67.44 69 LEU A N 1
ATOM 561 C CA . LEU A 1 69 ? 27.765 -9.867 -3.150 1.00 67.44 69 LEU A CA 1
ATOM 562 C C . LEU A 1 69 ? 28.811 -9.897 -4.265 1.00 67.44 69 LEU A C 1
ATOM 564 O O . LEU A 1 69 ? 29.416 -10.937 -4.500 1.00 67.44 69 LEU A O 1
ATOM 568 N N . VAL A 1 70 ? 29.078 -8.758 -4.903 1.00 67.94 70 VAL A N 1
ATOM 569 C CA . VAL A 1 70 ? 30.142 -8.619 -5.899 1.00 67.94 70 VAL A CA 1
ATOM 570 C C . VAL A 1 70 ? 31.489 -8.938 -5.260 1.00 67.94 70 VAL A C 1
ATOM 572 O O . VAL A 1 70 ? 32.222 -9.742 -5.804 1.00 67.94 70 VAL A O 1
ATOM 575 N N . ARG A 1 71 ? 31.821 -8.419 -4.075 1.00 72.38 71 ARG A N 1
ATOM 576 C CA . ARG A 1 71 ? 33.112 -8.724 -3.432 1.00 72.38 71 ARG A CA 1
ATOM 577 C C . ARG A 1 71 ? 33.260 -10.194 -3.011 1.00 72.38 71 ARG A C 1
ATOM 579 O O . ARG A 1 71 ? 34.366 -10.718 -3.062 1.00 72.38 71 ARG A O 1
ATOM 586 N N . TYR A 1 72 ? 32.180 -10.847 -2.580 1.00 65.56 72 TYR A N 1
ATOM 587 C CA . TYR A 1 72 ? 32.203 -12.250 -2.145 1.00 65.56 72 TYR A CA 1
ATOM 588 C C . TYR A 1 72 ? 32.174 -13.247 -3.309 1.00 65.56 72 TYR A C 1
ATOM 590 O O . TYR A 1 72 ? 32.776 -14.313 -3.206 1.00 65.56 72 TYR A O 1
ATOM 598 N N . PHE A 1 73 ? 31.470 -12.923 -4.397 1.00 65.06 73 PHE A N 1
ATOM 599 C CA . PHE A 1 73 ? 31.233 -13.844 -5.513 1.00 65.06 73 PHE A CA 1
ATOM 600 C C . PHE A 1 73 ? 31.953 -13.460 -6.811 1.00 65.06 73 PHE A C 1
ATOM 602 O O . PHE A 1 73 ? 32.103 -14.318 -7.683 1.00 65.06 73 PHE A O 1
ATOM 609 N N . ALA A 1 74 ? 32.450 -12.227 -6.959 1.00 54.38 74 ALA A N 1
ATOM 610 C CA . ALA A 1 74 ? 33.379 -11.901 -8.035 1.00 54.38 74 ALA A CA 1
ATOM 611 C C . ALA A 1 74 ? 34.741 -12.509 -7.696 1.00 54.38 74 ALA A C 1
ATOM 613 O O . ALA A 1 74 ? 35.510 -11.993 -6.885 1.00 54.38 74 ALA A O 1
ATOM 614 N N . LYS A 1 75 ? 35.049 -13.634 -8.341 1.00 57.16 75 LYS A N 1
ATOM 615 C CA . LYS A 1 75 ? 36.430 -14.104 -8.455 1.00 57.16 75 LYS A CA 1
ATOM 616 C C . LYS A 1 75 ? 37.279 -12.990 -9.089 1.00 57.16 75 LYS A C 1
ATOM 618 O O . LYS A 1 75 ? 36.800 -12.354 -10.029 1.00 57.16 75 LYS A O 1
ATOM 623 N N . PRO A 1 76 ? 38.532 -12.773 -8.647 1.00 45.22 76 PRO A N 1
ATOM 624 C CA . PRO A 1 76 ? 39.445 -11.888 -9.358 1.00 45.22 76 PRO A CA 1
ATOM 625 C C . PRO A 1 76 ? 39.612 -12.430 -10.780 1.00 45.22 76 PRO A C 1
ATOM 627 O O . PRO A 1 76 ? 40.068 -13.558 -10.971 1.00 45.22 76 PRO A O 1
ATOM 630 N N . ALA A 1 77 ? 39.151 -11.662 -11.766 1.00 47.44 77 ALA A N 1
ATOM 631 C CA . ALA A 1 77 ? 39.212 -12.048 -13.164 1.00 47.44 77 ALA A CA 1
ATOM 632 C C . ALA A 1 77 ? 40.682 -12.121 -13.595 1.00 47.44 77 ALA A C 1
ATOM 634 O O . ALA A 1 77 ? 41.350 -11.102 -13.759 1.00 47.44 77 ALA A O 1
ATOM 635 N N . SER A 1 78 ? 41.188 -13.337 -13.787 1.00 41.00 78 SER A N 1
ATOM 636 C CA . SER A 1 78 ? 42.299 -13.575 -14.696 1.00 41.00 78 SER A CA 1
ATOM 637 C C . SER A 1 78 ? 41.859 -13.150 -16.100 1.00 41.00 78 SER A C 1
ATOM 639 O O . SER A 1 78 ? 40.796 -13.539 -16.580 1.00 41.00 78 SER A O 1
ATOM 641 N N . HIS A 1 79 ? 42.669 -12.297 -16.723 1.00 45.56 79 HIS A N 1
ATOM 642 C CA . HIS A 1 79 ? 42.478 -11.718 -18.050 1.00 45.56 79 HIS A CA 1
ATOM 643 C C . HIS A 1 79 ? 41.919 -12.699 -19.095 1.00 45.56 79 HIS A C 1
ATOM 645 O O . HIS A 1 79 ? 42.614 -13.637 -19.477 1.00 45.56 79 HIS A O 1
ATOM 651 N N . SER A 1 80 ? 40.718 -12.431 -19.614 1.00 35.62 80 SER A N 1
ATOM 652 C CA . SER A 1 80 ? 40.279 -12.681 -21.002 1.00 35.62 80 SER A CA 1
ATOM 653 C C . SER A 1 80 ? 38.868 -12.113 -21.184 1.00 35.62 80 SER A C 1
ATOM 655 O O . SER A 1 80 ? 38.038 -12.214 -20.288 1.00 35.62 80 SER A O 1
ATOM 657 N N . GLY A 1 81 ? 38.645 -11.413 -22.297 1.00 39.03 81 GLY A N 1
ATOM 658 C CA . GLY A 1 81 ? 37.524 -10.494 -22.472 1.00 39.03 81 GLY A CA 1
ATOM 659 C C . GLY A 1 81 ? 36.172 -11.097 -22.864 1.00 39.03 81 GLY A C 1
ATOM 660 O O . GLY A 1 81 ? 35.940 -12.299 -22.807 1.00 39.03 81 GLY A O 1
ATOM 661 N N . VAL A 1 82 ? 35.340 -10.173 -23.358 1.00 36.34 82 VAL A N 1
ATOM 662 C CA . VAL A 1 82 ? 33.972 -10.299 -23.889 1.00 36.34 82 VAL A CA 1
ATOM 663 C C . VAL A 1 82 ? 32.873 -10.186 -22.831 1.00 36.34 82 VAL A C 1
ATOM 665 O O . VAL A 1 82 ? 32.778 -10.954 -21.881 1.00 36.34 82 VAL A O 1
ATOM 668 N N . GLY A 1 83 ? 32.053 -9.149 -23.013 1.00 44.41 83 GLY A N 1
ATOM 669 C CA . GLY A 1 83 ? 30.988 -8.756 -22.109 1.00 44.41 83 GLY A CA 1
ATOM 670 C C . GLY A 1 83 ? 29.865 -9.779 -21.998 1.00 44.41 83 GLY A C 1
ATOM 671 O O . GLY A 1 83 ? 29.462 -10.402 -22.974 1.00 44.41 83 GLY A O 1
ATOM 672 N N . GLN A 1 84 ? 29.321 -9.874 -20.792 1.00 37.16 84 GLN A N 1
ATOM 673 C CA . GLN A 1 84 ? 27.947 -10.271 -20.528 1.00 37.16 84 GLN A CA 1
ATOM 674 C C . GLN A 1 84 ? 27.602 -9.818 -19.110 1.00 37.16 84 GLN A C 1
ATOM 676 O O . GLN A 1 84 ? 28.333 -10.101 -18.163 1.00 37.16 84 GLN A O 1
ATOM 681 N N . SER A 1 85 ? 26.503 -9.073 -18.988 1.00 45.38 85 SER A N 1
ATOM 682 C CA . SER A 1 85 ? 25.870 -8.733 -17.715 1.00 45.38 85 SER A CA 1
ATOM 683 C C . SER A 1 85 ? 25.434 -10.041 -17.051 1.00 45.38 85 SER A C 1
ATOM 685 O O . SER A 1 85 ? 24.426 -10.637 -17.432 1.00 45.38 85 SER A O 1
ATOM 687 N N . SER A 1 86 ? 26.257 -10.565 -16.143 1.00 40.25 86 SER A N 1
ATOM 688 C CA . SER A 1 86 ? 26.009 -11.838 -15.481 1.00 40.25 86 SER A CA 1
ATOM 689 C C . SER A 1 86 ? 25.002 -11.643 -14.352 1.00 40.25 86 SER A C 1
ATOM 691 O O . SER A 1 86 ? 25.329 -11.270 -13.228 1.00 40.25 86 SER A O 1
ATOM 693 N N . SER A 1 87 ? 23.743 -11.940 -14.672 1.00 44.69 87 SER A N 1
ATOM 694 C CA . SER A 1 87 ? 22.762 -12.414 -13.699 1.00 44.69 87 SER A CA 1
ATOM 695 C C . SER A 1 87 ? 23.432 -13.452 -12.788 1.00 44.69 87 SER A C 1
ATOM 697 O O . SER A 1 87 ? 23.858 -14.514 -13.244 1.00 44.69 87 SER A O 1
ATOM 699 N N . LEU A 1 88 ? 23.587 -13.115 -11.506 1.00 42.50 88 LEU A N 1
ATOM 700 C CA . LEU A 1 88 ? 24.145 -13.990 -10.475 1.00 42.50 88 LEU A CA 1
ATOM 701 C C . LEU A 1 88 ? 23.151 -15.130 -10.193 1.00 42.50 88 LEU A C 1
ATOM 703 O O . LEU A 1 88 ? 22.336 -15.051 -9.275 1.00 42.50 88 LEU A O 1
ATOM 707 N N . THR A 1 89 ? 23.190 -16.193 -10.994 1.00 41.62 89 THR A N 1
ATOM 708 C CA . THR A 1 89 ? 22.420 -17.418 -10.747 1.00 41.62 89 THR A CA 1
ATOM 709 C C . THR A 1 89 ? 23.140 -18.280 -9.711 1.00 41.62 89 THR A C 1
ATOM 711 O O . THR A 1 89 ? 24.195 -18.850 -9.990 1.00 41.62 89 THR A O 1
ATOM 714 N N . THR A 1 90 ? 22.583 -18.393 -8.505 1.00 39.09 90 THR A N 1
ATOM 715 C CA . THR A 1 90 ? 23.078 -19.301 -7.464 1.00 39.09 90 THR A CA 1
ATOM 716 C C . THR A 1 90 ? 22.433 -20.682 -7.630 1.00 39.09 90 THR A C 1
ATOM 718 O O . THR A 1 90 ? 21.219 -20.837 -7.593 1.00 39.09 90 THR A O 1
ATOM 721 N N . HIS A 1 91 ? 23.230 -21.732 -7.842 1.00 37.94 91 HIS A N 1
ATOM 722 C CA . HIS A 1 91 ? 22.715 -23.095 -8.013 1.00 37.94 91 HIS A CA 1
ATOM 723 C C . HIS A 1 91 ? 22.435 -23.754 -6.652 1.00 37.94 91 HIS A C 1
ATOM 725 O O . HIS A 1 91 ? 23.300 -24.392 -6.062 1.00 37.94 91 HIS A O 1
ATOM 731 N N . GLY A 1 92 ? 21.206 -23.598 -6.161 1.00 37.91 92 GLY A N 1
ATOM 732 C CA . GLY A 1 92 ? 20.632 -24.363 -5.050 1.00 37.91 92 GLY A CA 1
ATOM 733 C C . GLY A 1 92 ? 19.113 -24.497 -5.230 1.00 37.91 92 GLY A C 1
ATOM 734 O O . GLY A 1 92 ? 18.531 -23.718 -5.990 1.00 37.91 92 GLY A O 1
ATOM 735 N N . PRO A 1 93 ? 18.427 -25.457 -4.583 1.00 37.09 93 PRO A N 1
ATOM 736 C CA . PRO A 1 93 ? 16.965 -25.518 -4.606 1.00 37.09 93 PRO A CA 1
ATOM 737 C C . PRO A 1 93 ? 16.413 -24.236 -3.957 1.00 37.09 93 PRO A C 1
ATOM 739 O O . PRO A 1 93 ? 16.619 -24.011 -2.769 1.00 37.09 93 PRO A O 1
ATOM 742 N N . GLY A 1 94 ? 15.792 -23.351 -4.748 1.00 44.94 94 GLY A N 1
ATOM 743 C CA . GLY A 1 94 ? 15.411 -21.986 -4.332 1.00 44.94 94 GLY A CA 1
ATOM 744 C C . GLY A 1 94 ? 16.367 -20.864 -4.781 1.00 44.94 94 GLY A C 1
ATOM 745 O O . GLY A 1 94 ? 16.134 -19.701 -4.481 1.00 44.94 94 GLY A O 1
ATOM 746 N N . GLY A 1 95 ? 17.417 -21.188 -5.540 1.00 41.28 95 GLY A N 1
ATOM 747 C CA . GLY A 1 95 ? 18.507 -20.294 -5.957 1.00 41.28 95 GLY A CA 1
ATOM 748 C C . GLY A 1 95 ? 18.233 -19.385 -7.163 1.00 41.28 95 GLY A C 1
ATOM 749 O O . GLY A 1 95 ? 19.154 -18.927 -7.836 1.00 41.28 95 GLY A O 1
ATOM 750 N N . ARG A 1 96 ? 16.969 -19.055 -7.447 1.00 45.41 96 ARG A N 1
ATOM 751 C CA . ARG A 1 96 ? 16.722 -17.779 -8.128 1.00 45.41 96 ARG A CA 1
ATOM 752 C C . ARG A 1 96 ? 16.770 -16.736 -7.030 1.00 45.41 96 ARG A C 1
ATOM 754 O O . ARG A 1 96 ? 15.767 -16.525 -6.355 1.00 45.41 96 ARG A O 1
ATOM 761 N N . LEU A 1 97 ? 17.951 -16.155 -6.801 1.00 49.44 97 LEU A N 1
ATOM 762 C CA . LEU A 1 97 ? 18.059 -14.948 -5.990 1.00 49.44 97 LEU A CA 1
ATOM 763 C C . LEU A 1 97 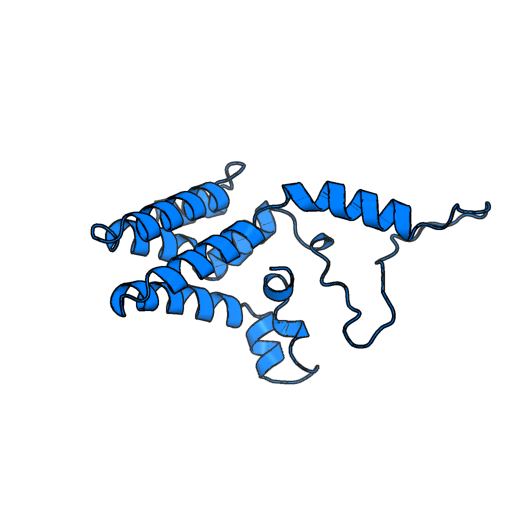? 17.000 -13.991 -6.545 1.00 49.44 97 LEU A C 1
ATOM 765 O O . LEU A 1 97 ? 17.076 -13.621 -7.715 1.00 49.44 97 LEU A O 1
ATOM 769 N N . LEU A 1 98 ? 15.964 -13.706 -5.754 1.00 50.41 98 LEU A N 1
ATOM 770 C CA . LEU A 1 98 ? 14.905 -12.770 -6.111 1.00 50.41 98 LEU A CA 1
ATOM 771 C C . LEU A 1 98 ? 15.567 -11.404 -6.193 1.00 50.41 98 LEU A C 1
ATOM 773 O O . LEU A 1 98 ? 15.661 -10.694 -5.191 1.00 50.41 98 LEU A O 1
ATOM 777 N N . SER A 1 99 ? 16.187 -11.107 -7.334 1.00 53.69 99 SER A N 1
ATOM 778 C CA . SER A 1 99 ? 17.000 -9.918 -7.415 1.00 53.69 99 SER A CA 1
ATOM 779 C C . SER A 1 99 ? 16.065 -8.731 -7.481 1.00 53.69 99 SER A C 1
ATOM 781 O O . SER A 1 99 ? 15.283 -8.585 -8.418 1.00 53.69 99 SER A O 1
ATOM 783 N N . ARG A 1 100 ? 16.193 -7.862 -6.479 1.00 58.00 100 ARG A N 1
ATOM 784 C CA . ARG A 1 100 ? 15.667 -6.498 -6.519 1.00 58.00 100 ARG A CA 1
ATOM 785 C C . ARG A 1 100 ? 16.199 -5.706 -7.721 1.00 58.00 100 ARG A C 1
ATOM 787 O O . ARG A 1 100 ? 15.609 -4.693 -8.062 1.00 58.00 100 ARG A O 1
ATOM 794 N N . ASP A 1 101 ? 17.273 -6.181 -8.369 1.00 53.91 101 ASP A N 1
ATOM 795 C CA . ASP A 1 101 ? 17.907 -5.559 -9.540 1.00 53.91 101 ASP A CA 1
ATOM 796 C C . ASP A 1 101 ? 16.974 -5.320 -10.730 1.00 53.91 101 ASP A C 1
ATOM 798 O O . ASP A 1 101 ? 17.318 -4.528 -11.601 1.00 53.91 101 ASP A O 1
ATOM 802 N N . GLU A 1 102 ? 15.828 -5.997 -10.802 1.00 61.75 102 GLU A N 1
ATOM 803 C CA . GLU A 1 102 ? 14.932 -5.879 -11.953 1.00 61.75 102 GLU A CA 1
ATOM 804 C C . GLU A 1 102 ? 13.932 -4.723 -11.847 1.00 61.75 102 GLU A C 1
ATOM 806 O O . GLU A 1 102 ? 13.218 -4.479 -12.815 1.00 61.75 102 GLU A O 1
ATOM 811 N N . MET A 1 103 ? 13.859 -4.016 -10.712 1.00 70.50 103 MET A N 1
ATOM 812 C CA . MET A 1 103 ? 12.985 -2.849 -10.577 1.00 70.50 103 MET A CA 1
ATOM 813 C C . MET A 1 103 ? 13.705 -1.689 -9.893 1.00 70.50 103 MET A C 1
ATOM 815 O O . MET A 1 103 ? 14.400 -1.888 -8.902 1.00 70.50 103 MET A O 1
ATOM 819 N N . CYS A 1 104 ? 13.516 -0.466 -10.383 1.00 84.31 104 CYS A N 1
ATOM 820 C CA . CYS A 1 104 ? 13.933 0.759 -9.695 1.00 84.31 104 CYS A CA 1
ATOM 821 C C . CYS A 1 104 ? 12.823 1.306 -8.775 1.00 84.31 104 CYS A C 1
ATOM 823 O O . CYS A 1 104 ? 11.659 0.921 -8.896 1.00 84.31 104 CYS A O 1
ATOM 825 N N . LEU A 1 105 ? 13.158 2.226 -7.858 1.00 87.25 105 LEU A N 1
ATOM 826 C CA . LEU A 1 105 ? 12.188 2.832 -6.925 1.00 87.25 105 LEU A CA 1
ATOM 827 C C . LEU A 1 105 ? 10.903 3.333 -7.626 1.00 87.25 105 LEU A C 1
ATOM 829 O O . LEU A 1 105 ? 9.822 2.915 -7.204 1.00 87.25 105 LEU A O 1
ATOM 833 N N . PRO A 1 106 ? 10.972 4.129 -8.714 1.00 88.31 106 PRO A N 1
ATOM 834 C CA . PRO A 1 106 ? 9.774 4.569 -9.432 1.00 88.31 106 PRO A CA 1
ATOM 835 C C . PRO A 1 106 ? 8.908 3.426 -9.975 1.00 88.31 106 PRO A C 1
ATOM 837 O O . PRO A 1 106 ? 7.681 3.517 -9.945 1.00 88.31 106 PRO A O 1
ATOM 840 N N . GLU A 1 107 ? 9.519 2.340 -10.455 1.00 89.38 107 GLU A N 1
ATOM 841 C CA . GLU A 1 107 ? 8.793 1.172 -10.968 1.00 89.38 107 GLU A CA 1
ATOM 842 C C . GLU A 1 107 ? 8.082 0.419 -9.846 1.00 89.38 107 GLU A C 1
ATOM 844 O O . GLU A 1 107 ? 6.935 0.007 -10.012 1.00 89.38 107 GLU A O 1
ATOM 849 N N . VAL A 1 108 ? 8.729 0.278 -8.686 1.00 90.44 108 VAL A N 1
ATOM 850 C CA . VAL A 1 108 ? 8.122 -0.349 -7.506 1.00 90.44 108 VAL A CA 1
ATOM 851 C C . VAL A 1 108 ? 6.956 0.484 -6.983 1.00 90.44 108 VAL A C 1
ATOM 853 O O . VAL A 1 108 ? 5.899 -0.070 -6.684 1.00 90.44 108 VAL A O 1
ATOM 856 N N . GLN A 1 109 ? 7.115 1.807 -6.905 1.00 93.56 109 GLN A N 1
ATOM 857 C CA . GLN A 1 109 ? 6.040 2.717 -6.504 1.00 93.56 109 GLN A CA 1
ATOM 858 C C . GLN A 1 109 ? 4.821 2.556 -7.421 1.00 93.56 109 GLN A C 1
ATOM 860 O O . GLN A 1 109 ? 3.709 2.350 -6.937 1.00 93.56 109 GLN A O 1
ATOM 865 N N . VAL A 1 110 ? 5.030 2.572 -8.744 1.00 93.69 110 VAL A N 1
ATOM 866 C CA . VAL A 1 110 ? 3.951 2.390 -9.730 1.00 93.69 110 VAL A CA 1
ATOM 867 C C . VAL A 1 110 ? 3.333 0.995 -9.638 1.00 93.69 110 VAL A C 1
ATOM 869 O O . VAL A 1 110 ? 2.121 0.859 -9.777 1.00 93.69 110 VAL A O 1
ATOM 872 N N . TYR A 1 111 ? 4.128 -0.048 -9.399 1.00 92.94 111 TYR A N 1
ATOM 873 C CA . TYR A 1 111 ? 3.616 -1.405 -9.210 1.00 92.94 111 TYR A CA 1
ATOM 874 C C . TYR A 1 111 ? 2.693 -1.508 -7.991 1.00 92.94 111 TYR A C 1
ATOM 876 O O . TYR A 1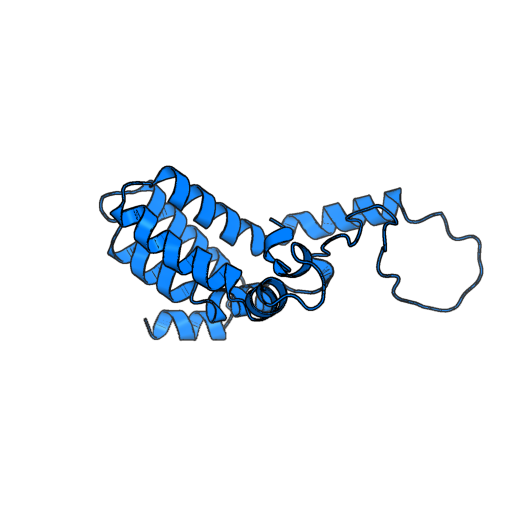 111 ? 1.584 -2.025 -8.106 1.00 92.94 111 TYR A O 1
ATOM 884 N N . LEU A 1 112 ? 3.107 -0.967 -6.842 1.00 94.38 112 LEU A N 1
ATOM 885 C CA . LEU A 1 112 ? 2.277 -0.962 -5.637 1.00 94.38 112 LEU A CA 1
ATOM 886 C C . LEU A 1 112 ? 1.005 -0.123 -5.830 1.00 94.38 112 LEU A C 1
ATOM 888 O O . LEU A 1 112 ? -0.070 -0.536 -5.401 1.00 94.38 112 LEU A O 1
ATOM 892 N N . ASP A 1 113 ? 1.101 1.017 -6.514 1.00 96.31 113 ASP A N 1
ATOM 893 C CA . ASP A 1 113 ? -0.049 1.875 -6.816 1.00 96.31 113 ASP A CA 1
ATOM 894 C C . ASP A 1 113 ? -1.054 1.220 -7.775 1.00 96.31 113 ASP A C 1
ATOM 896 O O . ASP A 1 113 ? -2.260 1.283 -7.540 1.00 96.31 113 ASP A O 1
ATOM 900 N N . ARG A 1 114 ? -0.584 0.481 -8.792 1.00 94.94 114 ARG A N 1
ATOM 901 C CA . ARG A 1 114 ? -1.447 -0.357 -9.652 1.00 94.94 114 ARG A CA 1
ATOM 902 C C . ARG A 1 114 ? -2.220 -1.406 -8.857 1.00 94.94 114 ARG A C 1
ATOM 904 O O . ARG A 1 114 ? -3.343 -1.755 -9.224 1.00 94.94 114 ARG A O 1
ATOM 911 N N . GLU A 1 115 ? -1.634 -1.884 -7.763 1.00 95.00 115 GLU A N 1
ATOM 912 C CA . GLU A 1 115 ? -2.275 -2.791 -6.814 1.00 95.00 115 GLU A CA 1
ATOM 913 C C . GLU A 1 115 ? -2.960 -2.067 -5.643 1.00 95.00 115 GLU A C 1
ATOM 915 O O . GLU A 1 115 ? -3.199 -2.684 -4.606 1.00 95.00 115 GLU A O 1
ATOM 920 N N . VAL A 1 116 ? -3.349 -0.802 -5.853 1.00 95.31 116 VAL A N 1
ATOM 921 C CA . VAL A 1 116 ? -4.171 0.067 -4.988 1.00 95.31 116 VAL A CA 1
ATOM 922 C C . VAL A 1 116 ? -3.528 0.499 -3.664 1.00 95.31 116 VAL A C 1
ATOM 924 O O . VAL A 1 116 ? -4.212 0.733 -2.670 1.00 95.31 116 VAL A O 1
ATOM 927 N N . ALA A 1 117 ? -2.201 0.649 -3.626 1.00 96.44 117 ALA A N 1
ATOM 928 C CA . ALA A 1 117 ? -1.511 1.139 -2.429 1.00 96.44 117 ALA A CA 1
ATOM 929 C C . ALA A 1 117 ? -1.873 2.590 -2.045 1.00 96.44 117 ALA A C 1
ATOM 931 O O . ALA A 1 117 ? -1.959 2.883 -0.853 1.00 96.44 117 ALA A O 1
ATOM 932 N N . SER A 1 118 ? -2.111 3.490 -3.008 1.00 96.88 118 SER A N 1
ATOM 933 C CA . SER A 1 118 ? -2.516 4.874 -2.700 1.00 96.88 118 SER A CA 1
ATOM 934 C C . SER A 1 118 ? -3.928 4.949 -2.114 1.00 96.88 118 SER A C 1
ATOM 936 O O . SER A 1 118 ? -4.152 5.724 -1.185 1.00 96.88 118 SER A O 1
ATOM 938 N N . ASP A 1 119 ? -4.857 4.107 -2.589 1.00 96.94 119 ASP A N 1
ATOM 939 C CA . ASP A 1 119 ? -6.190 3.957 -1.989 1.00 96.94 119 ASP A CA 1
ATOM 940 C C . ASP A 1 119 ? -6.083 3.517 -0.524 1.00 96.94 119 ASP A C 1
ATOM 942 O O . ASP A 1 119 ? -6.664 4.153 0.350 1.00 96.94 119 ASP A O 1
ATOM 946 N N . LEU A 1 120 ? -5.257 2.499 -0.240 1.00 97.06 120 LEU A N 1
ATOM 947 C CA . LEU A 1 120 ? -5.014 2.029 1.128 1.00 97.06 120 LEU A CA 1
ATOM 948 C C . LEU A 1 120 ? -4.501 3.156 2.038 1.00 97.06 120 LEU A C 1
ATOM 950 O O . LEU A 1 120 ? -4.925 3.257 3.188 1.00 97.06 120 LEU A O 1
ATOM 954 N N . VAL A 1 121 ? -3.572 3.990 1.555 1.00 97.38 121 VAL A N 1
ATOM 955 C CA . VAL A 1 121 ? -3.044 5.119 2.338 1.00 97.38 121 VAL A CA 1
ATOM 956 C C . VAL A 1 121 ? -4.154 6.113 2.670 1.00 97.38 121 VAL A C 1
ATOM 958 O O . VAL A 1 121 ? -4.294 6.469 3.841 1.00 97.38 121 VAL A O 1
ATOM 961 N N . ALA A 1 122 ? -4.951 6.529 1.682 1.00 96.31 122 ALA A N 1
ATOM 962 C CA . ALA A 1 122 ? -6.068 7.448 1.900 1.00 96.31 122 ALA A CA 1
ATOM 963 C C . ALA A 1 122 ? -7.073 6.866 2.909 1.00 96.31 122 ALA A C 1
ATOM 965 O O . ALA A 1 122 ? -7.420 7.513 3.900 1.00 96.31 122 ALA A O 1
ATOM 966 N N . GLU A 1 123 ? -7.456 5.607 2.711 1.00 95.88 123 GLU A N 1
ATOM 967 C CA . GLU A 1 123 ? -8.426 4.900 3.540 1.00 95.88 123 GLU A CA 1
ATOM 968 C C . GLU A 1 123 ? -7.968 4.783 4.998 1.00 95.88 123 GLU A C 1
ATOM 970 O O . GLU A 1 123 ? -8.704 5.121 5.931 1.00 95.88 123 GLU A O 1
ATOM 975 N N . LEU A 1 124 ? -6.724 4.348 5.221 1.00 96.25 124 LEU A N 1
ATOM 976 C CA . LEU A 1 124 ? -6.181 4.213 6.568 1.00 96.25 124 LEU A CA 1
ATOM 977 C C . LEU A 1 124 ? -6.010 5.570 7.244 1.00 96.25 124 LEU A C 1
ATOM 979 O O . LEU A 1 124 ? -6.334 5.679 8.424 1.00 96.25 124 LEU A O 1
ATOM 983 N N . VAL A 1 125 ? -5.543 6.606 6.544 1.00 95.81 125 VAL A N 1
ATOM 984 C CA . VAL A 1 125 ? -5.414 7.958 7.118 1.00 95.81 125 VAL A CA 1
ATOM 985 C C . VAL A 1 125 ? -6.773 8.482 7.591 1.00 95.81 125 VAL A C 1
ATOM 987 O O . VAL A 1 125 ? -6.856 9.029 8.690 1.00 95.81 125 VAL A O 1
ATOM 990 N N . MET A 1 126 ? -7.841 8.250 6.824 1.00 93.81 126 MET A N 1
ATOM 991 C CA . MET A 1 126 ? -9.199 8.654 7.203 1.00 93.81 126 MET A CA 1
ATOM 992 C C . MET A 1 126 ? -9.762 7.831 8.371 1.00 93.81 126 MET A C 1
ATOM 994 O O . MET A 1 126 ? -10.357 8.389 9.295 1.00 93.81 126 MET A O 1
ATOM 998 N N . LYS A 1 127 ? -9.583 6.505 8.356 1.00 93.19 127 LYS A N 1
ATOM 999 C CA . LYS A 1 127 ? -10.237 5.591 9.312 1.00 93.19 127 LYS A CA 1
ATOM 1000 C C . LYS A 1 127 ? -9.466 5.347 10.611 1.00 93.19 127 LYS A C 1
ATOM 1002 O O . LYS A 1 127 ? -10.059 4.917 11.597 1.00 93.19 127 LYS A O 1
ATOM 1007 N N . SER A 1 128 ? -8.156 5.587 10.654 1.00 90.06 128 SER A N 1
ATOM 1008 C CA . SER A 1 128 ? -7.300 5.191 11.790 1.00 90.06 128 SER A CA 1
ATOM 1009 C C . SER A 1 128 ? -7.174 6.232 12.910 1.00 90.06 128 SER A C 1
ATOM 1011 O O . SER A 1 128 ? -6.238 6.162 13.706 1.00 90.06 128 SER A O 1
ATOM 1013 N N . SER A 1 129 ? -8.132 7.153 13.050 1.00 84.44 129 SER A N 1
ATOM 1014 C CA . SER A 1 129 ? -8.116 8.215 14.075 1.00 84.44 129 SER A CA 1
ATOM 1015 C C . SER A 1 129 ? -7.976 7.700 15.518 1.00 84.44 129 SER A C 1
ATOM 1017 O O . SER A 1 129 ? -7.395 8.376 16.363 1.00 84.44 129 SER A O 1
ATOM 1019 N N . LEU A 1 130 ? -8.444 6.478 15.795 1.00 87.25 130 LEU A N 1
ATOM 1020 C CA . LEU A 1 130 ? -8.333 5.806 17.099 1.00 87.25 130 LEU A CA 1
ATOM 1021 C C . LEU A 1 130 ? -7.108 4.880 17.223 1.00 87.25 130 LEU A C 1
ATOM 1023 O O . LEU A 1 130 ? -6.912 4.250 18.261 1.00 87.25 130 LEU A O 1
ATOM 1027 N N . SER A 1 131 ? -6.281 4.772 16.180 1.00 93.25 131 SER A N 1
ATOM 1028 C CA . SER A 1 131 ? -5.108 3.894 16.128 1.00 93.25 131 SER A CA 1
ATOM 1029 C C . SER A 1 131 ? -3.863 4.668 15.665 1.00 93.25 131 SER A C 1
ATOM 1031 O O . SER A 1 131 ? -3.444 4.546 14.509 1.00 93.25 131 SER A O 1
ATOM 1033 N N . PRO A 1 132 ? -3.217 5.439 16.566 1.00 94.25 132 PRO A N 1
ATOM 1034 C CA . PRO A 1 132 ? -2.129 6.356 16.206 1.00 94.25 132 PRO A CA 1
ATOM 1035 C C . PRO A 1 132 ? -0.945 5.684 15.500 1.00 94.25 132 PRO A C 1
ATOM 1037 O O . PRO A 1 132 ? -0.325 6.263 14.612 1.00 94.25 132 PRO A O 1
ATOM 1040 N N . ASN A 1 133 ? -0.640 4.435 15.861 1.00 95.56 133 ASN A N 1
ATOM 1041 C CA . ASN A 1 133 ? 0.457 3.687 15.248 1.00 95.56 133 ASN A CA 1
ATOM 1042 C C . ASN A 1 133 ? 0.131 3.229 13.818 1.00 95.56 133 ASN A C 1
ATOM 1044 O O . ASN A 1 133 ? 1.023 3.196 12.973 1.00 95.56 133 ASN A O 1
ATOM 1048 N N . VAL A 1 134 ? -1.132 2.881 13.537 1.00 96.00 134 VAL A N 1
ATOM 1049 C CA . VAL A 1 134 ? -1.573 2.553 12.171 1.00 96.00 134 VAL A CA 1
ATOM 1050 C C . VAL A 1 134 ? -1.610 3.821 11.326 1.00 96.00 134 VAL A C 1
ATOM 1052 O O . VAL A 1 134 ? -1.092 3.803 10.214 1.00 96.00 134 VAL A O 1
ATOM 1055 N N . PHE A 1 135 ? -2.116 4.926 11.883 1.00 97.12 135 PHE A N 1
ATOM 1056 C CA . PHE A 1 135 ? -2.093 6.238 11.236 1.00 97.12 135 PHE A CA 1
ATOM 1057 C C . PHE A 1 135 ? -0.673 6.637 10.825 1.00 97.12 135 PHE A C 1
ATOM 1059 O O . PHE A 1 135 ? -0.409 6.910 9.656 1.00 97.12 135 PHE A O 1
ATOM 1066 N N . MET A 1 136 ? 0.275 6.585 11.767 1.00 96.81 136 MET A N 1
ATOM 1067 C CA . MET A 1 136 ? 1.681 6.883 11.489 1.00 96.81 136 MET A CA 1
ATOM 1068 C C . MET A 1 136 ? 2.258 5.951 10.416 1.00 96.81 136 MET A C 1
ATOM 1070 O O . MET A 1 136 ? 2.963 6.402 9.515 1.00 96.81 136 MET A O 1
ATOM 1074 N N . GLY A 1 137 ? 1.935 4.655 10.476 1.00 96.25 137 GLY A N 1
ATOM 1075 C CA . GLY A 1 137 ? 2.347 3.686 9.461 1.00 96.25 137 GLY A CA 1
AT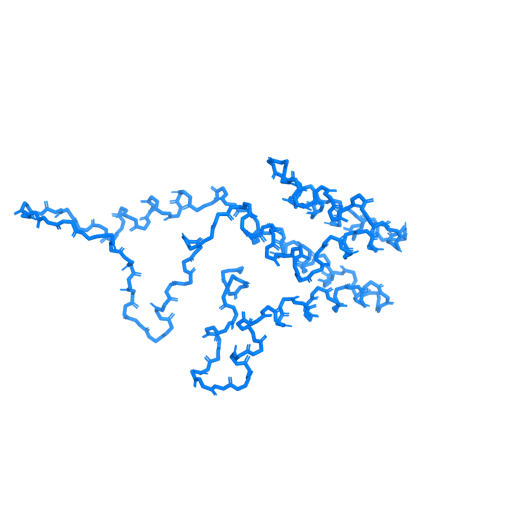OM 1076 C C . GLY A 1 137 ? 1.811 4.014 8.063 1.00 96.25 137 GLY A C 1
ATOM 1077 O O . GLY A 1 137 ? 2.556 3.900 7.091 1.00 96.25 137 GLY A O 1
ATOM 1078 N N . ALA A 1 138 ? 0.555 4.456 7.962 1.00 97.25 138 ALA A N 1
ATOM 1079 C CA . ALA A 1 138 ? -0.072 4.856 6.705 1.00 97.25 138 ALA A CA 1
ATOM 1080 C C . ALA A 1 138 ? 0.577 6.123 6.129 1.00 97.25 138 ALA A C 1
ATOM 1082 O O . ALA A 1 138 ? 0.934 6.148 4.952 1.00 97.25 138 ALA A O 1
ATOM 1083 N N . VAL A 1 139 ? 0.834 7.133 6.968 1.00 97.12 139 VAL A N 1
ATOM 1084 C CA . VAL A 1 139 ? 1.544 8.358 6.560 1.00 97.12 139 VAL A CA 1
ATOM 1085 C C . VAL A 1 139 ? 2.956 8.037 6.063 1.00 97.12 139 VAL A C 1
ATOM 1087 O O . VAL A 1 139 ? 3.355 8.499 4.998 1.00 97.12 139 VAL A O 1
ATOM 1090 N N . GLN A 1 140 ? 3.706 7.195 6.780 1.00 96.94 140 GLN A N 1
ATOM 1091 C CA . GLN A 1 140 ? 5.047 6.771 6.357 1.00 96.94 140 GLN A CA 1
ATOM 1092 C C . GLN A 1 140 ? 5.035 6.000 5.033 1.00 96.94 140 GLN A C 1
ATOM 1094 O O . GLN A 1 140 ? 5.971 6.127 4.244 1.00 96.94 140 GLN A O 1
ATOM 1099 N N . LEU A 1 141 ? 4.000 5.193 4.787 1.00 96.44 141 LEU A N 1
ATOM 1100 C CA . LEU A 1 141 ? 3.831 4.510 3.508 1.00 96.44 141 LEU A CA 1
ATOM 1101 C C . LEU A 1 141 ? 3.546 5.513 2.380 1.00 96.44 141 LEU A C 1
ATOM 1103 O O . LEU A 1 141 ? 4.153 5.404 1.318 1.00 96.44 141 LEU A O 1
ATOM 1107 N N . GLY A 1 142 ? 2.695 6.513 2.628 1.00 96.88 142 GLY A N 1
ATOM 1108 C CA . GLY A 1 142 ? 2.432 7.607 1.689 1.00 96.88 142 GLY A CA 1
ATOM 1109 C C . GLY A 1 142 ? 3.687 8.411 1.339 1.00 96.88 142 GLY A C 1
ATOM 1110 O O . GLY A 1 142 ? 3.926 8.693 0.168 1.00 96.88 142 GLY A O 1
ATOM 1111 N N . ILE A 1 143 ? 4.538 8.707 2.328 1.00 95.75 143 ILE A N 1
ATOM 1112 C CA . ILE A 1 143 ? 5.833 9.371 2.104 1.00 95.75 143 ILE A CA 1
ATOM 1113 C C . ILE A 1 143 ? 6.724 8.528 1.184 1.00 95.75 143 ILE A C 1
ATOM 1115 O O . ILE A 1 143 ? 7.271 9.063 0.227 1.00 95.75 143 ILE A O 1
ATOM 1119 N N . ALA A 1 144 ? 6.836 7.220 1.431 1.00 94.81 144 ALA A N 1
ATOM 1120 C CA . ALA A 1 144 ? 7.647 6.328 0.599 1.00 94.81 144 ALA A CA 1
ATOM 1121 C C . ALA A 1 144 ? 7.098 6.187 -0.835 1.00 94.81 144 ALA A C 1
ATOM 1123 O O . ALA A 1 144 ? 7.863 6.141 -1.798 1.00 94.81 144 ALA A O 1
ATOM 1124 N N . LEU A 1 145 ? 5.770 6.173 -1.003 1.00 95.56 145 LEU A N 1
ATOM 1125 C CA . LEU A 1 145 ? 5.131 6.188 -2.324 1.00 95.56 145 LEU A CA 1
ATOM 1126 C C . LEU A 1 145 ? 5.436 7.482 -3.097 1.00 95.56 145 LEU A C 1
ATOM 1128 O O . LEU A 1 145 ? 5.594 7.447 -4.315 1.00 95.56 145 LEU A O 1
ATOM 1132 N N . LEU A 1 146 ? 5.536 8.613 -2.397 1.00 95.44 146 LEU A N 1
ATOM 1133 C CA . LEU A 1 146 ? 5.834 9.929 -2.970 1.00 95.44 146 LEU A CA 1
ATOM 1134 C C . LEU A 1 146 ? 7.331 10.262 -3.025 1.00 95.44 146 LEU A C 1
ATOM 1136 O O . LEU A 1 146 ? 7.700 11.333 -3.515 1.00 95.44 146 LEU A O 1
ATOM 1140 N N . GLU A 1 147 ? 8.196 9.376 -2.537 1.00 92.62 147 GLU A N 1
ATOM 1141 C CA . GLU A 1 147 ? 9.639 9.590 -2.501 1.00 92.62 147 GLU A CA 1
ATOM 1142 C C . GLU A 1 147 ? 10.183 9.839 -3.914 1.00 92.62 147 GLU A C 1
ATOM 1144 O O . GLU A 1 147 ? 9.832 9.144 -4.869 1.00 92.62 147 GLU A O 1
ATOM 1149 N N . GLY A 1 148 ? 10.994 10.886 -4.074 1.00 88.62 148 GLY A N 1
ATOM 1150 C CA . GLY A 1 148 ? 11.485 11.315 -5.388 1.00 88.62 148 GLY A CA 1
ATOM 1151 C C . GLY A 1 148 ? 10.444 12.009 -6.282 1.00 88.62 148 GLY A C 1
ATOM 1152 O O . GLY A 1 148 ? 10.777 12.377 -7.404 1.00 88.62 148 GLY A O 1
ATOM 1153 N N . GLY A 1 149 ? 9.212 12.233 -5.808 1.00 91.38 149 GLY A N 1
ATOM 1154 C CA . GLY A 1 149 ? 8.209 13.047 -6.502 1.00 91.38 149 GLY A CA 1
ATOM 1155 C C . GLY A 1 149 ? 7.576 12.372 -7.721 1.00 91.38 149 GLY A C 1
ATOM 1156 O O . GLY A 1 149 ? 7.380 13.018 -8.747 1.00 91.38 149 GLY A O 1
ATOM 1157 N N . ASN A 1 150 ? 7.261 11.079 -7.629 1.00 92.31 150 ASN A N 1
ATOM 1158 C CA . ASN A 1 150 ? 6.690 10.318 -8.739 1.00 92.31 150 ASN A CA 1
ATOM 1159 C C . ASN A 1 150 ? 5.323 10.895 -9.198 1.00 92.31 150 ASN A C 1
ATOM 1161 O O . ASN A 1 150 ? 4.343 10.818 -8.447 1.00 92.31 150 ASN A O 1
ATOM 1165 N N . PRO A 1 151 ? 5.208 11.439 -10.429 1.00 93.50 151 PRO A N 1
ATOM 1166 C CA . PRO A 1 151 ? 4.011 12.156 -10.874 1.00 93.50 151 PRO A CA 1
ATOM 1167 C C . PRO A 1 151 ? 2.790 11.245 -11.057 1.00 93.50 151 PRO A C 1
ATOM 1169 O O . PRO A 1 151 ? 1.653 11.715 -10.992 1.00 93.50 151 PRO A O 1
ATOM 1172 N N . VAL A 1 152 ? 3.005 9.943 -11.279 1.00 95.56 152 VAL A N 1
ATOM 1173 C CA . VAL A 1 152 ? 1.916 8.958 -11.364 1.00 95.56 152 VAL A CA 1
ATOM 1174 C C . VAL A 1 152 ? 1.250 8.815 -10.000 1.00 95.56 152 VAL A C 1
ATOM 1176 O O . VAL A 1 152 ? 0.030 8.917 -9.896 1.00 95.56 152 VAL A O 1
ATOM 1179 N N . ILE A 1 153 ? 2.061 8.676 -8.953 1.00 96.56 153 ILE A N 1
ATOM 1180 C CA . ILE A 1 153 ? 1.595 8.525 -7.573 1.00 96.56 153 ILE A CA 1
ATOM 1181 C C . ILE A 1 153 ? 0.932 9.806 -7.078 1.00 96.56 153 ILE A C 1
ATOM 1183 O O . ILE A 1 153 ? -0.148 9.754 -6.497 1.00 96.56 153 ILE A O 1
ATOM 1187 N N . GLN A 1 154 ? 1.539 10.966 -7.352 1.00 96.50 154 GLN A N 1
ATOM 1188 C CA . GLN A 1 154 ? 0.947 12.263 -7.015 1.00 96.50 154 GLN A CA 1
ATOM 1189 C C . GLN A 1 154 ? -0.451 12.413 -7.616 1.00 96.50 154 GLN A C 1
ATOM 1191 O O . GLN A 1 154 ? -1.374 12.840 -6.928 1.00 96.50 154 GLN A O 1
ATOM 1196 N N . ARG A 1 155 ? -0.623 12.023 -8.887 1.00 96.62 155 ARG A N 1
ATOM 1197 C CA . ARG A 1 155 ? -1.933 1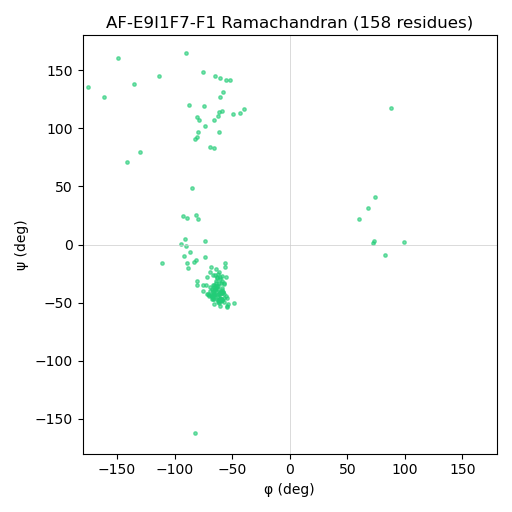2.033 -9.541 1.00 96.62 155 ARG A CA 1
ATOM 1198 C C . ARG A 1 155 ? -2.895 11.040 -8.896 1.00 96.62 155 ARG A C 1
ATOM 1200 O O . ARG A 1 155 ? -4.035 11.413 -8.655 1.00 96.62 155 ARG A O 1
ATOM 1207 N N . SER A 1 156 ? -2.441 9.815 -8.620 1.00 96.56 156 SER A N 1
ATOM 1208 C CA . SER A 1 156 ? -3.250 8.780 -7.965 1.00 96.56 156 SER A CA 1
ATOM 1209 C C . SER A 1 156 ? -3.819 9.307 -6.649 1.00 96.56 156 SER A C 1
ATOM 1211 O O . SER A 1 156 ? -5.038 9.361 -6.508 1.00 96.56 156 SER A O 1
ATOM 1213 N N . LEU A 1 157 ? -2.958 9.823 -5.762 1.00 94.69 157 LEU A N 1
ATOM 1214 C CA . LEU A 1 157 ? -3.344 10.401 -4.470 1.00 94.69 157 LEU A CA 1
ATOM 1215 C C . LEU A 1 157 ? -4.206 11.661 -4.592 1.00 94.69 157 LEU A C 1
ATOM 1217 O O . LEU A 1 157 ? -5.124 11.824 -3.803 1.00 94.69 157 LEU A O 1
ATOM 1221 N N . TYR A 1 158 ? 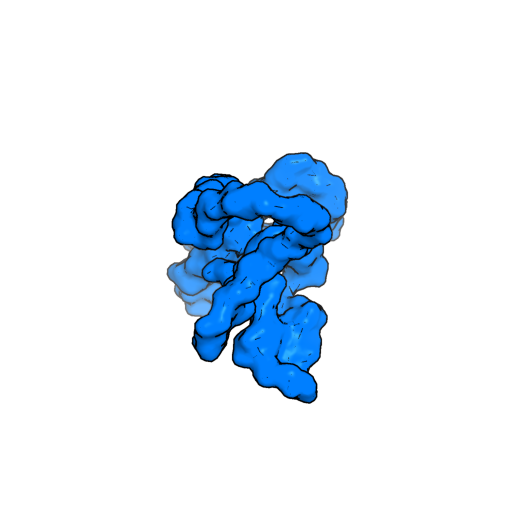-3.953 12.537 -5.570 1.00 94.94 158 TYR A N 1
ATOM 1222 C CA . TYR A 1 158 ? -4.783 13.730 -5.795 1.00 94.94 158 TYR A CA 1
ATOM 1223 C C . TYR A 1 158 ? -6.230 13.384 -6.175 1.00 94.94 158 TYR A C 1
ATOM 1225 O O . TYR A 1 158 ? -7.145 14.159 -5.917 1.00 94.94 158 TYR A O 1
ATOM 1233 N N . THR A 1 159 ? -6.435 12.233 -6.819 1.00 93.38 159 THR A N 1
ATOM 1234 C CA . THR A 1 159 ? -7.762 11.768 -7.250 1.00 93.38 159 THR A CA 1
ATOM 1235 C C . THR A 1 159 ? -8.493 10.902 -6.221 1.00 93.38 159 THR A C 1
ATOM 1237 O O . THR A 1 159 ? -9.551 10.366 -6.553 1.00 93.38 159 THR A O 1
ATOM 1240 N N . LYS A 1 160 ? -7.935 10.726 -5.018 1.00 88.62 160 LYS A N 1
ATOM 1241 C CA . LYS A 1 160 ? -8.593 10.037 -3.898 1.00 88.62 160 LYS A CA 1
ATOM 1242 C C . LYS A 1 160 ? -9.245 11.050 -2.971 1.00 88.62 160 LYS A C 1
ATOM 1244 O O . LYS A 1 160 ? -10.368 10.747 -2.519 1.00 88.62 160 LYS A O 1
#

Mean predicted aligned error: 10.36 Å

Secondary structure (DSSP, 8-state):
-GGGT-GGGGS-TT-HHHHHHHTTHHHHHHHHHHHHHHHTT-HHHHHHHHHHHHHHH--TTHHHHHHHHHHHH-----S------------STT-S---GGG--HHHHHHHHHHTTHHHHHHHHHHH-TT-HHHHHHHHHHHHHHHTT--HHHHHHHHT-

Sequence (160 aa):
VDVLYRPEYLFQPGTEARKKCDNGGFIRRLIKHTERLLEDKEGKLCIKVLNTLRQVMNFDGDALRKNILVRYFAKPASHSGVGQSSSLTTHGPGGRLLSRDEMCLPEVQVYLDREVASDLVAELVMKSSLSPNVFMGAVQLGIALLEGGNPVIQRSLYTK